Protein AF-A0A0A1CG71-F1 (afdb_monomer)

pLDDT: mean 78.28, std 18.89, range [45.0, 97.88]

Radius of gyration: 15.85 Å; Cα contacts (8 Å, |Δi|>4): 86; chains: 1; bounding box: 39×24×42 Å

Organism: NCBI:txid40707

Structure (mmCIF, N/CA/C/O backbone):
data_AF-A0A0A1CG71-F1
#
_entry.id   AF-A0A0A1CG71-F1
#
loop_
_atom_site.group_PDB
_atom_site.id
_atom_site.type_symbol
_atom_site.label_atom_id
_atom_site.label_alt_id
_atom_site.label_comp_id
_atom_site.label_asym_id
_atom_site.label_entity_id
_atom_site.label_seq_id
_atom_site.pdbx_PDB_ins_code
_atom_site.Cartn_x
_atom_site.Cartn_y
_atom_site.Cartn_z
_atom_site.occupancy
_atom_site.B_iso_or_equiv
_atom_site.auth_seq_id
_atom_site.auth_comp_id
_atom_site.auth_asym_id
_atom_site.auth_atom_id
_atom_site.pdbx_PDB_model_num
ATOM 1 N N . GLY A 1 1 ? 21.175 -4.159 -19.580 1.00 45.50 1 GLY A N 1
ATOM 2 C CA . GLY A 1 1 ? 20.820 -5.014 -18.431 1.00 45.50 1 GLY A CA 1
ATOM 3 C C . GLY A 1 1 ? 19.619 -4.389 -17.771 1.00 45.50 1 GLY A C 1
ATOM 4 O O . GLY A 1 1 ? 19.679 -3.217 -17.454 1.00 45.50 1 GLY A O 1
ATOM 5 N N . ARG A 1 2 ? 18.510 -5.1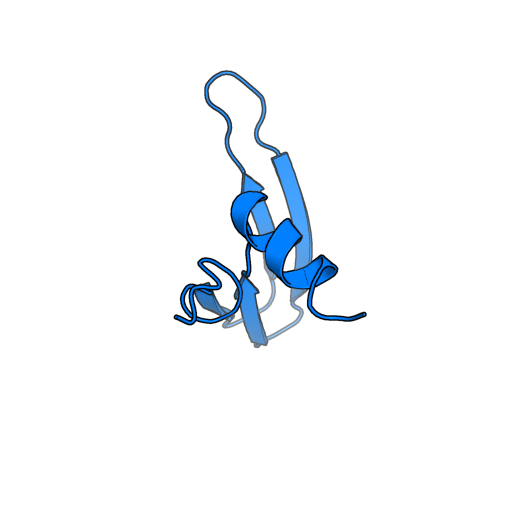22 -17.710 1.00 50.12 2 ARG A N 1
ATOM 6 C CA . ARG A 1 2 ? 17.152 -4.623 -17.461 1.00 50.12 2 ARG A CA 1
ATOM 7 C C . ARG A 1 2 ? 16.899 -4.481 -15.960 1.00 50.12 2 ARG A C 1
ATOM 9 O O . ARG A 1 2 ? 16.621 -5.490 -15.320 1.00 50.12 2 ARG A O 1
ATOM 16 N N . HIS A 1 3 ? 17.008 -3.277 -15.404 1.00 50.62 3 HIS A N 1
ATOM 17 C CA . HIS A 1 3 ? 16.774 -3.017 -13.978 1.00 50.62 3 HIS A CA 1
ATOM 18 C C . HIS A 1 3 ? 15.840 -1.813 -13.774 1.00 50.62 3 HIS A C 1
ATOM 20 O O . HIS A 1 3 ? 16.229 -0.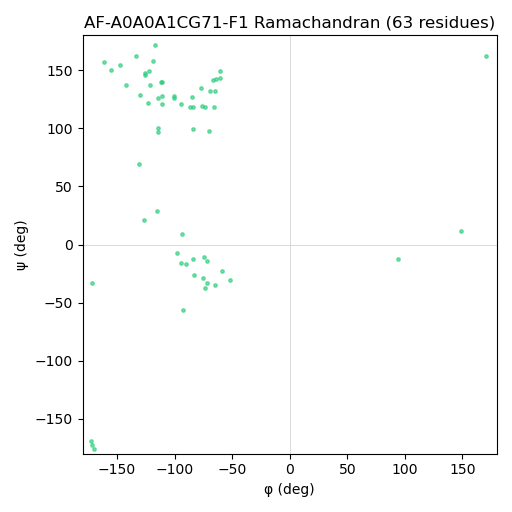780 -13.248 1.00 50.62 3 HIS A O 1
ATOM 26 N N . ALA A 1 4 ? 14.567 -1.989 -14.143 1.00 46.91 4 ALA A N 1
ATOM 27 C CA . ALA A 1 4 ? 13.478 -1.254 -13.504 1.00 46.91 4 ALA A CA 1
ATOM 28 C C . ALA A 1 4 ? 13.334 -1.814 -12.077 1.00 46.91 4 ALA A C 1
ATOM 30 O O . ALA A 1 4 ? 12.798 -2.907 -11.880 1.00 46.91 4 ALA A O 1
ATOM 31 N N . PHE A 1 5 ? 13.935 -1.132 -11.099 1.00 52.31 5 PHE A N 1
ATOM 32 C CA . PHE A 1 5 ? 14.017 -1.586 -9.702 1.00 52.31 5 PHE A CA 1
ATOM 33 C C . PHE A 1 5 ? 12.695 -1.446 -8.922 1.00 52.31 5 PHE A C 1
ATOM 35 O O . PHE A 1 5 ? 12.541 -2.036 -7.851 1.00 52.31 5 PHE A O 1
ATOM 42 N N . GLY A 1 6 ? 11.719 -0.748 -9.493 1.00 54.12 6 GLY A N 1
ATOM 43 C CA . GLY A 1 6 ? 10.313 -0.734 -9.106 1.00 54.12 6 GLY A CA 1
ATOM 44 C C . GLY A 1 6 ? 9.491 -0.653 -10.388 1.00 54.12 6 GLY A C 1
ATOM 45 O O . GLY A 1 6 ? 9.933 0.011 -11.319 1.00 54.12 6 GLY A O 1
ATOM 46 N N . ASP A 1 7 ? 8.408 -1.437 -10.466 1.00 60.41 7 ASP A N 1
ATOM 47 C CA . ASP A 1 7 ? 7.221 -1.204 -11.329 1.00 60.41 7 ASP A CA 1
ATOM 48 C C . ASP A 1 7 ? 6.488 -2.450 -11.838 1.00 60.41 7 ASP A C 1
ATOM 50 O O . ASP A 1 7 ? 5.567 -2.339 -12.631 1.00 60.41 7 ASP A O 1
ATOM 54 N N . GLN A 1 8 ? 6.771 -3.646 -11.329 1.00 51.19 8 GLN A N 1
ATOM 55 C CA . GLN A 1 8 ? 5.786 -4.754 -11.340 1.00 51.19 8 GLN A CA 1
ATOM 56 C C . GLN A 1 8 ? 6.287 -5.938 -10.510 1.00 51.19 8 GLN A C 1
ATOM 58 O O . GLN A 1 8 ? 5.515 -6.603 -9.833 1.00 51.19 8 GLN A O 1
ATOM 63 N N . TYR A 1 9 ? 7.604 -6.158 -10.496 1.00 56.78 9 TYR A N 1
ATOM 64 C CA . TYR A 1 9 ? 8.238 -7.325 -9.869 1.00 56.78 9 TYR A CA 1
ATOM 65 C C . TYR A 1 9 ? 8.233 -7.337 -8.332 1.00 56.78 9 TYR A C 1
ATOM 67 O O . TYR A 1 9 ? 8.521 -8.369 -7.735 1.00 56.78 9 TYR A O 1
ATOM 75 N N . ARG A 1 10 ? 7.940 -6.202 -7.689 1.00 66.19 10 ARG A N 1
ATOM 76 C CA . ARG A 1 10 ? 7.850 -6.057 -6.223 1.00 66.19 10 ARG A CA 1
ATOM 77 C C . ARG A 1 10 ? 6.527 -5.436 -5.781 1.00 66.19 10 ARG A C 1
ATOM 79 O O . ARG A 1 10 ? 6.452 -4.837 -4.713 1.00 66.19 10 ARG A O 1
ATOM 86 N N . ALA A 1 11 ? 5.509 -5.519 -6.634 1.00 77.19 11 ALA A N 1
ATOM 87 C CA . ALA A 1 11 ? 4.183 -5.070 -6.256 1.00 77.19 11 ALA A CA 1
ATOM 88 C C . ALA A 1 11 ? 3.631 -5.984 -5.154 1.00 77.19 11 ALA A C 1
ATOM 90 O O . ALA A 1 11 ? 3.845 -7.195 -5.182 1.00 77.19 11 ALA A O 1
ATOM 91 N N . THR A 1 12 ? 2.932 -5.392 -4.192 1.00 85.94 12 THR A N 1
ATOM 92 C CA . THR A 1 12 ? 2.240 -6.139 -3.139 1.00 85.94 12 THR A CA 1
ATOM 93 C C . THR A 1 12 ? 0.770 -6.207 -3.502 1.00 85.94 12 THR A C 1
ATOM 95 O O . THR A 1 12 ? 0.142 -5.166 -3.714 1.00 85.94 12 THR A O 1
ATOM 98 N N . ASP A 1 13 ? 0.212 -7.410 -3.549 1.00 90.75 13 ASP A N 1
ATOM 99 C CA . ASP A 1 13 ? -1.205 -7.633 -3.802 1.00 90.75 13 ASP A CA 1
ATOM 100 C C . ASP A 1 13 ? -1.901 -8.344 -2.638 1.00 90.75 13 ASP A C 1
ATOM 102 O O . ASP A 1 13 ? -1.283 -8.988 -1.788 1.00 90.75 13 ASP A O 1
ATOM 106 N N . THR A 1 14 ? -3.220 -8.176 -2.566 1.00 92.38 14 THR A N 1
ATOM 107 C CA . THR A 1 14 ? -4.051 -8.893 -1.601 1.00 92.38 14 THR A CA 1
ATOM 108 C C . THR A 1 14 ? -5.494 -9.016 -2.071 1.00 92.38 14 THR A C 1
ATOM 110 O O . THR A 1 14 ? -6.033 -8.146 -2.764 1.00 92.38 14 THR A O 1
ATOM 113 N N . ILE A 1 15 ? -6.145 -10.096 -1.639 1.00 95.25 15 ILE A N 1
ATOM 114 C CA . ILE A 1 15 ? -7.579 -10.307 -1.824 1.00 95.25 15 ILE A CA 1
ATOM 115 C C . ILE A 1 15 ? -8.324 -9.634 -0.671 1.00 95.25 15 ILE A C 1
ATOM 117 O O . ILE A 1 15 ? -8.221 -10.037 0.491 1.00 95.25 15 ILE A O 1
ATOM 121 N N . ILE A 1 16 ? -9.153 -8.654 -1.009 1.00 97.31 16 ILE A N 1
ATOM 122 C CA . ILE A 1 16 ? -10.097 -8.036 -0.086 1.00 97.31 16 ILE A CA 1
ATOM 123 C C . ILE A 1 16 ? -11.354 -8.903 -0.048 1.00 97.31 16 ILE A C 1
ATOM 125 O O . ILE A 1 16 ? -12.022 -9.097 -1.06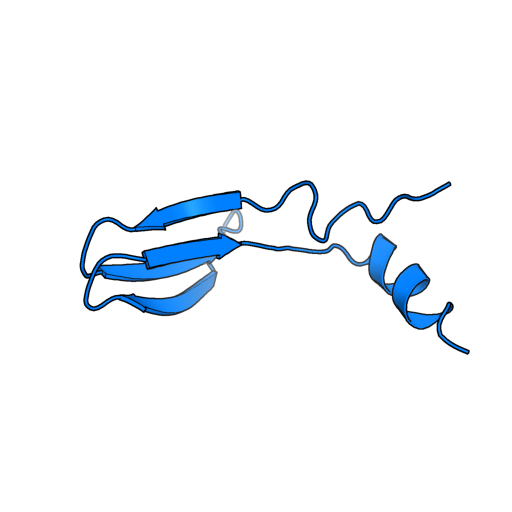1 1.00 97.31 16 ILE A O 1
ATOM 129 N N . LYS A 1 17 ? -11.675 -9.454 1.126 1.00 96.25 17 LYS A N 1
ATOM 130 C CA . LYS A 1 17 ? -12.758 -10.444 1.280 1.00 96.25 17 LYS A CA 1
ATOM 131 C C . LYS A 1 17 ? -14.156 -9.833 1.431 1.00 96.25 17 LYS A C 1
ATOM 133 O O . LYS A 1 17 ? -15.137 -10.563 1.348 1.00 96.25 17 LYS A O 1
ATOM 138 N N . GLY A 1 18 ? -14.270 -8.528 1.669 1.00 95.19 18 GLY A N 1
ATOM 139 C CA . GLY A 1 18 ? -15.547 -7.885 1.975 1.00 95.19 18 GLY A CA 1
ATOM 140 C C . GLY A 1 18 ? -15.475 -6.357 1.974 1.00 95.19 18 GLY A C 1
ATOM 141 O O . GLY A 1 18 ? -14.436 -5.796 1.632 1.00 95.19 18 GLY A O 1
ATOM 142 N N . PRO A 1 19 ? -16.576 -5.672 2.325 1.00 97.88 19 PRO A N 1
ATOM 143 C CA . PRO A 1 19 ? -16.633 -4.217 2.298 1.00 97.88 19 PRO A CA 1
ATOM 144 C C . PRO A 1 19 ? -15.657 -3.586 3.297 1.00 97.88 19 PRO A C 1
ATOM 146 O O . PRO A 1 19 ? -15.486 -4.073 4.414 1.00 97.88 19 PRO A O 1
ATOM 149 N N . GLY A 1 20 ? -15.039 -2.474 2.904 1.00 97.31 20 GLY A N 1
ATOM 150 C CA . GLY A 1 20 ? -14.049 -1.782 3.722 1.00 97.31 20 GLY A CA 1
ATOM 151 C C . GLY A 1 20 ? -13.326 -0.671 2.968 1.00 97.31 20 GLY A C 1
ATOM 152 O O . GLY A 1 20 ? -13.330 -0.620 1.738 1.00 97.31 20 GLY A O 1
ATOM 153 N N . LYS A 1 21 ? -12.691 0.237 3.712 1.00 97.50 21 LYS A N 1
ATOM 154 C CA . LYS A 1 21 ? -11.911 1.332 3.133 1.00 97.50 21 LYS A CA 1
ATOM 155 C C . LYS A 1 21 ? -10.445 0.931 3.036 1.00 97.50 21 LYS A C 1
ATOM 157 O O . LYS A 1 21 ? -9.819 0.648 4.053 1.00 97.50 21 LYS A O 1
ATOM 162 N N . LEU A 1 22 ? -9.907 0.934 1.8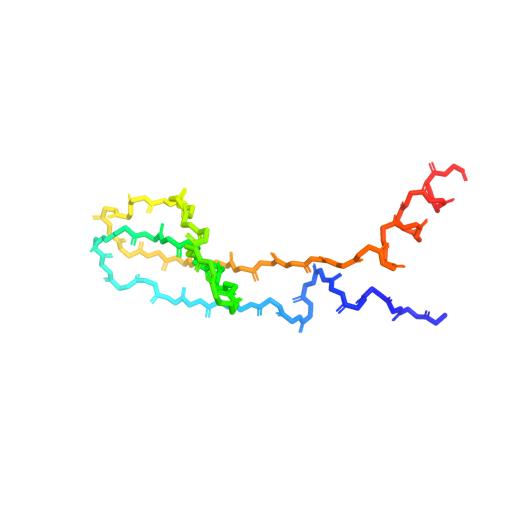24 1.00 96.75 22 LEU A N 1
ATOM 163 C CA . LEU A 1 22 ? -8.482 0.786 1.579 1.00 96.75 22 LEU A CA 1
ATOM 164 C C . LEU A 1 22 ? -7.814 2.154 1.692 1.00 96.75 22 LEU A C 1
ATOM 166 O O . LEU A 1 22 ? -8.219 3.110 1.024 1.00 96.75 22 LEU A O 1
ATOM 170 N N . LYS A 1 23 ? -6.780 2.219 2.524 1.00 96.25 23 LYS A N 1
ATOM 171 C CA . LYS A 1 23 ? -5.913 3.381 2.682 1.00 96.25 23 LYS A CA 1
ATOM 172 C C . LYS A 1 23 ? -4.468 2.997 2.399 1.00 96.25 23 LYS A C 1
ATOM 174 O O . LYS A 1 23 ? -4.064 1.873 2.689 1.00 96.25 23 LYS A O 1
ATOM 179 N N . MET A 1 24 ? -3.704 3.950 1.886 1.00 93.88 24 MET A N 1
ATOM 180 C CA . MET A 1 24 ? -2.248 3.906 1.867 1.00 93.88 24 MET A CA 1
ATOM 181 C C . MET A 1 24 ? -1.743 4.790 3.005 1.00 93.88 24 MET A C 1
ATOM 183 O O . MET A 1 24 ? -2.179 5.932 3.132 1.00 93.88 24 MET A O 1
ATOM 187 N N . VAL A 1 25 ? -0.868 4.245 3.845 1.00 92.75 25 VAL A N 1
ATOM 188 C CA . VAL A 1 25 ? -0.306 4.956 4.996 1.00 92.75 25 VAL A CA 1
ATOM 189 C C . VAL A 1 25 ? 1.209 4.943 4.866 1.00 92.75 25 VAL A C 1
ATOM 191 O O . VAL A 1 25 ? 1.802 3.867 4.792 1.00 92.75 25 VAL A O 1
ATOM 194 N N . PHE A 1 26 ? 1.816 6.126 4.828 1.00 90.62 26 PHE A N 1
ATOM 195 C CA . PHE A 1 26 ? 3.263 6.306 4.805 1.00 90.62 26 PHE A CA 1
ATOM 196 C C . PHE A 1 26 ? 3.698 6.991 6.110 1.00 90.62 26 PHE A C 1
ATOM 198 O O . PHE A 1 26 ? 3.467 8.193 6.272 1.00 90.62 26 PHE A O 1
ATOM 205 N N . PRO A 1 27 ? 4.224 6.229 7.086 1.00 86.94 27 PRO A N 1
ATOM 206 C CA . PRO A 1 27 ? 4.733 6.798 8.324 1.00 86.94 27 PRO A CA 1
ATOM 207 C C . PRO A 1 27 ? 6.105 7.440 8.093 1.00 86.94 27 PRO A C 1
ATOM 209 O O . PRO A 1 27 ? 6.978 6.823 7.489 1.00 86.94 27 PRO A O 1
ATOM 212 N N . GLU A 1 28 ? 6.301 8.646 8.620 1.00 82.00 28 GLU A N 1
ATOM 213 C CA . GLU A 1 28 ? 7.620 9.271 8.748 1.00 82.00 28 GLU A CA 1
ATOM 214 C C . GLU A 1 28 ? 7.991 9.348 10.230 1.00 82.00 28 GLU A C 1
ATOM 216 O O . GLU A 1 28 ? 7.139 9.612 11.083 1.00 82.00 28 GLU A O 1
ATOM 221 N N . ASP A 1 29 ? 9.257 9.084 10.556 1.00 75.31 29 ASP A N 1
ATOM 222 C CA . ASP A 1 29 ? 9.728 9.166 11.937 1.00 75.31 29 ASP A CA 1
ATOM 223 C C . ASP A 1 29 ? 9.659 10.617 12.432 1.00 75.31 29 ASP A C 1
ATOM 225 O O . ASP A 1 29 ? 10.339 11.502 11.918 1.00 75.31 29 ASP A O 1
ATOM 229 N N . GLY A 1 30 ? 8.851 10.851 13.468 1.00 69.75 30 GLY A N 1
ATOM 230 C CA . GLY A 1 30 ? 8.735 12.147 14.146 1.00 69.75 30 GLY A CA 1
ATOM 231 C C . GLY A 1 30 ? 7.617 13.064 13.643 1.00 69.75 30 GLY A C 1
ATOM 232 O O . GLY A 1 30 ? 7.262 13.993 14.369 1.00 69.75 30 GLY A O 1
ATOM 233 N N . ASP A 1 31 ? 7.005 12.770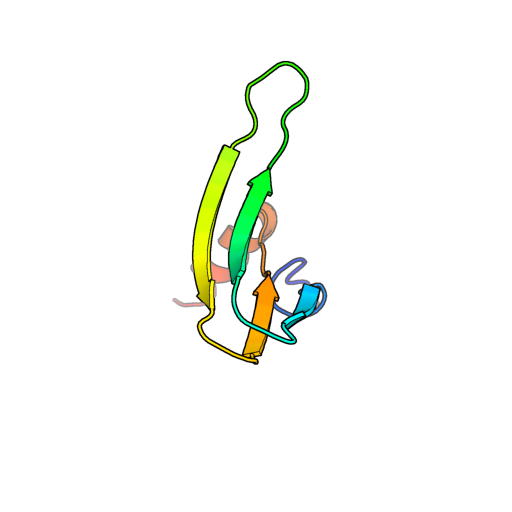 12.492 1.00 76.75 31 ASP A N 1
ATOM 234 C CA . ASP A 1 31 ? 5.915 13.560 11.906 1.00 76.75 31 ASP A CA 1
ATOM 235 C C . ASP A 1 31 ? 4.591 12.784 11.799 1.00 76.75 31 ASP A C 1
ATOM 237 O O . ASP A 1 31 ? 4.489 11.588 12.090 1.00 76.75 31 ASP A O 1
ATOM 241 N N . LYS A 1 32 ? 3.513 13.495 11.437 1.00 84.69 32 LYS A N 1
ATOM 242 C CA . LYS A 1 32 ? 2.206 12.862 11.214 1.00 84.69 32 LYS A CA 1
ATOM 243 C C . LYS A 1 32 ? 2.267 11.998 9.948 1.00 84.69 32 LYS A C 1
ATOM 245 O O . LYS A 1 32 ? 2.674 12.513 8.909 1.00 84.69 32 LYS A O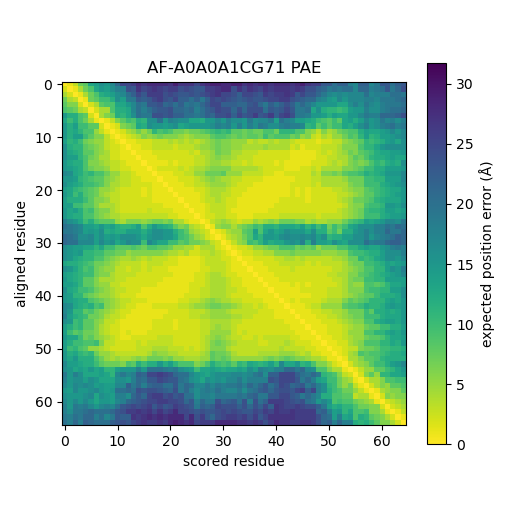 1
ATOM 250 N N . PRO A 1 33 ? 1.794 10.739 9.995 1.00 89.62 33 PRO A N 1
ATOM 251 C CA . PRO A 1 33 ? 1.788 9.877 8.822 1.00 89.62 33 PRO A CA 1
ATOM 252 C C . PRO A 1 33 ? 0.935 10.481 7.706 1.00 89.62 33 PRO A C 1
ATOM 254 O O . PRO A 1 33 ? -0.136 11.047 7.953 1.00 89.62 33 PRO A O 1
ATOM 257 N N . VAL A 1 34 ? 1.383 10.301 6.466 1.00 91.44 34 VAL A N 1
ATOM 258 C CA . VAL A 1 34 ? 0.566 10.597 5.290 1.00 91.44 34 VAL A CA 1
ATOM 259 C C . VAL A 1 34 ? -0.446 9.468 5.130 1.00 91.44 34 VAL A C 1
ATOM 261 O O . VAL A 1 34 ? -0.074 8.311 4.941 1.00 91.44 34 VAL A O 1
ATOM 264 N N . GLU A 1 35 ? -1.734 9.803 5.198 1.00 94.19 35 GLU A N 1
ATOM 265 C CA . GLU A 1 35 ? -2.830 8.876 4.920 1.00 94.19 35 GLU A CA 1
ATOM 266 C C . GLU A 1 35 ? -3.549 9.274 3.633 1.00 94.19 35 GLU A C 1
ATOM 268 O O . GLU A 1 35 ? -4.114 10.364 3.532 1.00 94.19 35 GLU A O 1
ATOM 273 N N . LEU A 1 36 ? -3.582 8.362 2.665 1.00 94.19 36 LEU A N 1
ATOM 274 C CA . LEU A 1 36 ? -4.307 8.531 1.413 1.00 94.19 36 LEU A CA 1
ATOM 275 C C . LEU A 1 36 ? -5.447 7.522 1.339 1.00 94.19 36 LEU A C 1
ATOM 277 O O . LEU A 1 36 ? -5.247 6.311 1.451 1.00 94.19 36 LEU A O 1
ATOM 281 N N . ASP A 1 37 ? -6.656 8.024 1.115 1.00 95.62 37 ASP A N 1
ATOM 282 C CA . ASP A 1 37 ? -7.800 7.181 0.803 1.00 95.62 37 ASP A CA 1
ATOM 283 C C . ASP A 1 37 ? -7.672 6.661 -0.629 1.00 95.62 37 ASP A C 1
ATOM 285 O O . ASP A 1 37 ? -7.671 7.440 -1.579 1.00 95.62 37 ASP A O 1
ATOM 289 N N . VAL A 1 38 ? -7.593 5.340 -0.790 1.00 95.31 38 VAL A N 1
ATOM 290 C CA . VAL A 1 38 ? -7.438 4.717 -2.110 1.00 95.31 38 VAL A CA 1
ATOM 291 C C . VAL A 1 38 ? -8.804 4.371 -2.686 1.00 95.31 38 VAL A C 1
ATOM 293 O O . VAL A 1 38 ? -9.157 4.796 -3.783 1.00 95.31 38 VAL A O 1
ATOM 296 N N . TYR A 1 39 ? -9.593 3.586 -1.948 1.00 96.81 39 TYR A N 1
ATOM 297 C CA . TYR A 1 39 ? -10.894 3.120 -2.424 1.00 96.81 39 TYR A CA 1
ATOM 298 C C . TYR A 1 39 ? -11.795 2.636 -1.283 1.00 96.81 39 TYR A C 1
ATOM 300 O O . TYR A 1 39 ? -11.319 2.235 -0.222 1.00 96.81 39 TYR A O 1
ATOM 308 N N . ASN A 1 40 ? -13.112 2.635 -1.501 1.00 97.56 40 ASN A N 1
ATOM 309 C CA . ASN A 1 40 ? -14.096 2.088 -0.565 1.00 97.56 40 ASN A CA 1
ATOM 310 C C . ASN A 1 40 ? -14.800 0.873 -1.183 1.00 97.56 40 ASN A C 1
ATOM 312 O O . AS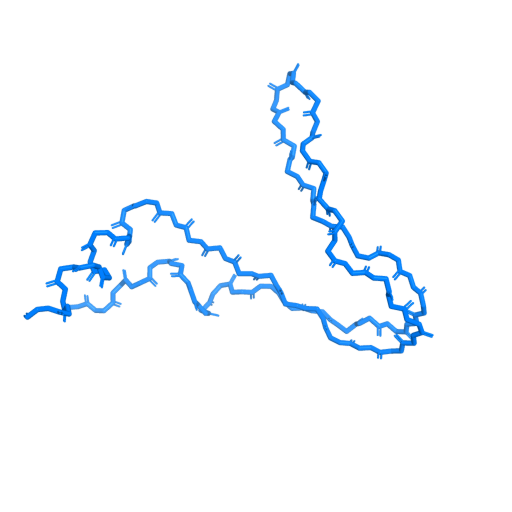N A 1 40 ? -15.765 1.021 -1.938 1.00 97.56 40 ASN A O 1
ATOM 316 N N . PHE A 1 41 ? -14.324 -0.322 -0.845 1.00 97.12 41 PHE A N 1
ATOM 317 C CA . PHE A 1 41 ? -14.879 -1.587 -1.306 1.00 97.12 41 PHE A CA 1
ATOM 318 C C . PHE A 1 41 ? -16.300 -1.783 -0.774 1.00 97.12 41 PHE A C 1
ATOM 320 O O . PHE A 1 41 ? -16.566 -1.630 0.419 1.00 97.12 41 PHE A O 1
ATOM 327 N N . LYS A 1 42 ? -17.218 -2.168 -1.666 1.00 97.38 42 LYS A N 1
ATOM 328 C CA . LYS A 1 42 ? -18.593 -2.570 -1.313 1.00 97.38 42 LYS A CA 1
ATOM 329 C C . LYS A 1 42 ? -18.768 -4.089 -1.213 1.00 97.38 42 LYS A C 1
ATOM 331 O O . LYS A 1 42 ? -19.811 -4.552 -0.772 1.00 97.38 42 LYS A O 1
ATOM 336 N N . GLY A 1 43 ? -17.744 -4.848 -1.590 1.00 94.94 43 GLY A N 1
ATOM 337 C CA . GLY A 1 43 ? -17.716 -6.306 -1.625 1.00 94.94 43 GLY A CA 1
ATOM 338 C C . GLY A 1 43 ? -16.302 -6.808 -1.946 1.00 94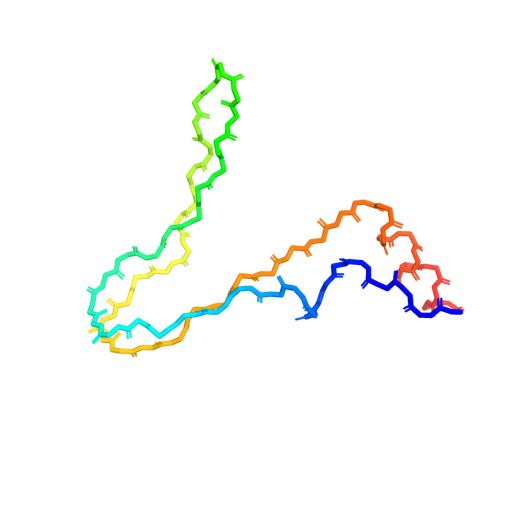.94 43 GLY A C 1
ATOM 339 O O . GLY A 1 43 ? -15.366 -6.006 -1.903 1.00 94.94 43 GLY A O 1
ATOM 340 N N . PRO A 1 44 ? -16.132 -8.106 -2.247 1.00 97.62 44 PRO A N 1
ATOM 341 C CA . PRO A 1 44 ? -14.823 -8.690 -2.519 1.00 97.62 44 PRO A CA 1
ATOM 342 C C . PRO A 1 44 ? -14.112 -8.053 -3.720 1.00 97.62 44 PRO A C 1
ATOM 344 O O . PRO A 1 44 ? -14.756 -7.628 -4.679 1.00 97.62 44 PRO A O 1
ATOM 347 N N . GLY A 1 45 ? -12.782 -8.025 -3.688 1.00 96.31 45 GLY A N 1
ATOM 348 C CA . GLY A 1 45 ? -11.958 -7.475 -4.762 1.00 96.31 45 GLY A CA 1
ATOM 349 C C . GLY A 1 45 ? -10.472 -7.756 -4.562 1.00 96.31 45 GLY A C 1
ATOM 350 O O . GLY A 1 45 ? -10.085 -8.489 -3.654 1.00 96.31 45 GLY A O 1
ATOM 351 N N . ILE A 1 46 ? -9.636 -7.167 -5.413 1.00 95.50 46 ILE A N 1
ATOM 352 C CA . ILE A 1 46 ? -8.175 -7.274 -5.338 1.00 95.50 46 ILE A CA 1
ATOM 353 C C . ILE A 1 46 ? -7.605 -5.864 -5.200 1.00 95.50 46 ILE A C 1
ATOM 355 O O . ILE A 1 46 ? -8.061 -4.942 -5.877 1.00 95.50 46 ILE A O 1
ATOM 359 N N . ALA A 1 47 ? -6.623 -5.702 -4.319 1.00 94.94 47 ALA A N 1
ATOM 360 C CA . ALA A 1 47 ? -5.832 -4.487 -4.199 1.00 94.94 47 ALA A CA 1
ATOM 361 C C . ALA A 1 47 ? -4.396 -4.773 -4.644 1.00 94.94 47 ALA A C 1
ATOM 363 O O . ALA A 1 47 ? -3.851 -5.824 -4.312 1.00 94.94 47 ALA A O 1
ATOM 364 N N . LEU A 1 48 ? -3.803 -3.829 -5.371 1.00 93.44 48 LEU A N 1
ATOM 365 C CA . LEU A 1 48 ? -2.419 -3.876 -5.828 1.00 93.44 48 LEU A CA 1
ATOM 366 C C . LEU A 1 48 ? -1.747 -2.552 -5.468 1.00 93.44 48 LEU A C 1
ATOM 368 O O . LEU A 1 48 ? -2.276 -1.487 -5.787 1.00 93.44 48 LEU A O 1
ATOM 372 N N . ALA A 1 49 ? -0.589 -2.623 -4.818 1.00 90.19 49 ALA A N 1
ATOM 373 C CA . ALA A 1 49 ? 0.252 -1.472 -4.529 1.00 90.19 49 ALA A CA 1
ATOM 374 C C . ALA A 1 49 ? 1.537 -1.554 -5.357 1.00 90.19 49 ALA A C 1
ATOM 376 O O . ALA A 1 49 ? 2.244 -2.564 -5.336 1.00 90.19 49 ALA A O 1
ATOM 377 N N . MET A 1 50 ? 1.830 -0.476 -6.078 1.00 87.88 50 MET A N 1
ATOM 378 C CA . MET A 1 50 ? 3.022 -0.317 -6.906 1.00 87.88 50 MET A CA 1
ATOM 379 C C . MET A 1 50 ? 3.737 0.965 -6.492 1.00 87.88 50 MET A C 1
ATOM 381 O O . MET A 1 50 ? 3.090 1.922 -6.069 1.00 87.88 50 MET A O 1
ATOM 385 N N . TYR A 1 51 ? 5.061 0.974 -6.601 1.00 83.44 51 TYR A N 1
ATOM 386 C CA . TYR A 1 51 ? 5.878 2.138 -6.291 1.00 83.44 51 TYR A CA 1
ATOM 387 C C . TYR A 1 51 ? 7.098 2.173 -7.200 1.00 83.44 51 TYR A C 1
ATOM 389 O O . TYR A 1 51 ? 7.596 1.125 -7.625 1.00 83.44 51 TYR A O 1
ATOM 397 N N . ASN A 1 52 ? 7.605 3.385 -7.395 1.00 76.81 52 ASN A N 1
ATOM 398 C CA . ASN A 1 52 ? 8.868 3.618 -8.059 1.00 76.81 52 ASN A CA 1
ATOM 399 C C . ASN A 1 52 ? 9.719 4.625 -7.274 1.00 76.81 52 ASN A C 1
ATOM 401 O O . ASN A 1 52 ? 9.203 5.330 -6.408 1.00 76.81 52 ASN A O 1
ATOM 405 N N . VAL A 1 53 ? 11.020 4.661 -7.555 1.00 75.88 53 VAL A N 1
ATOM 406 C CA . VAL A 1 53 ? 11.997 5.563 -6.922 1.00 75.88 53 VAL A CA 1
ATOM 407 C C . VAL A 1 53 ? 12.744 6.345 -7.999 1.00 75.88 53 VAL A C 1
ATOM 409 O O . VAL A 1 53 ? 12.987 5.810 -9.075 1.00 75.88 53 VAL A O 1
ATOM 412 N N . ASP A 1 54 ? 13.117 7.595 -7.720 1.00 69.62 54 ASP A N 1
ATOM 413 C CA . ASP A 1 54 ? 13.602 8.559 -8.727 1.00 69.62 54 ASP A CA 1
ATOM 414 C C . ASP A 1 54 ? 14.748 8.064 -9.630 1.00 69.62 54 ASP A C 1
ATOM 416 O O . ASP A 1 54 ? 14.814 8.450 -10.799 1.00 69.62 54 ASP A O 1
ATOM 420 N N . GLU A 1 55 ? 15.621 7.172 -9.148 1.00 59.19 55 GLU A N 1
ATOM 421 C CA . GLU A 1 55 ? 16.709 6.600 -9.960 1.00 59.19 55 GLU A CA 1
ATOM 422 C C . GLU A 1 55 ? 16.220 5.856 -11.220 1.00 59.19 55 GLU A C 1
ATOM 424 O O . GLU A 1 55 ? 16.967 5.746 -12.191 1.00 59.19 55 GLU A O 1
ATOM 429 N N . SER A 1 56 ? 14.973 5.379 -11.262 1.00 55.91 56 SER A N 1
ATOM 430 C CA . SER A 1 56 ? 14.404 4.670 -12.419 1.00 55.91 56 SER A CA 1
ATOM 431 C C . SER A 1 56 ? 13.620 5.575 -13.386 1.00 55.91 56 SER A C 1
ATOM 433 O O . SER A 1 56 ? 13.361 5.179 -14.526 1.00 55.91 56 SER A O 1
ATOM 435 N N . LEU A 1 57 ? 13.243 6.790 -12.963 1.00 55.06 57 LEU A N 1
ATOM 436 C CA . LEU A 1 57 ? 12.406 7.695 -13.757 1.00 55.06 57 LEU A CA 1
ATOM 437 C C . LEU A 1 57 ? 13.186 8.284 -14.945 1.00 55.06 57 LEU A C 1
ATOM 439 O O . LEU A 1 57 ? 12.632 8.488 -16.027 1.00 55.06 57 LEU A O 1
ATOM 443 N N . PHE A 1 58 ? 14.493 8.507 -14.766 1.00 53.03 58 PHE A N 1
ATOM 444 C CA . PHE A 1 58 ? 15.384 8.993 -15.824 1.00 53.03 58 PHE A CA 1
ATOM 445 C C . PHE A 1 58 ? 15.539 7.992 -16.978 1.00 53.03 58 PHE A C 1
ATOM 447 O O . PHE A 1 58 ? 15.594 8.407 -18.136 1.00 53.03 58 PHE A O 1
ATOM 454 N N . ASP A 1 59 ? 15.540 6.688 -16.691 1.00 52.31 59 ASP A N 1
ATOM 455 C CA . ASP A 1 59 ? 15.646 5.640 -17.717 1.00 52.31 59 ASP A CA 1
ATOM 456 C C . ASP A 1 59 ? 14.322 5.461 -18.493 1.00 52.31 59 ASP A C 1
ATOM 458 O O . ASP A 1 59 ? 14.320 5.139 -19.684 1.00 52.31 59 ASP A O 1
ATOM 462 N N . LEU A 1 60 ? 13.181 5.753 -17.852 1.00 55.84 60 LEU A N 1
ATOM 463 C CA . LEU A 1 60 ? 11.857 5.734 -18.485 1.00 55.84 60 LEU A CA 1
ATOM 464 C C . LEU A 1 60 ? 11.636 6.927 -19.435 1.00 55.84 60 LEU A C 1
ATOM 466 O O . LEU A 1 60 ? 11.015 6.768 -20.486 1.00 55.84 60 LEU A O 1
ATOM 470 N N . LEU A 1 61 ? 12.144 8.117 -19.091 1.00 56.12 61 LEU A N 1
ATOM 471 C CA . LEU A 1 61 ? 11.942 9.342 -19.881 1.00 56.12 61 LEU A CA 1
ATOM 472 C C . LEU A 1 61 ? 12.923 9.505 -21.055 1.00 56.12 61 LEU A C 1
ATOM 474 O O . LEU A 1 61 ? 12.578 10.163 -22.038 1.00 56.12 61 LEU A O 1
ATOM 478 N N . LEU A 1 62 ? 14.124 8.919 -20.991 1.00 53.81 62 LEU A N 1
ATOM 479 C CA . LEU A 1 62 ? 15.149 9.073 -22.036 1.00 53.81 62 LEU A CA 1
ATOM 480 C C . LEU A 1 62 ? 15.088 8.014 -23.150 1.00 53.81 62 LEU A C 1
ATOM 482 O O . LEU A 1 62 ? 15.620 8.261 -24.227 1.00 53.81 62 LEU A O 1
AT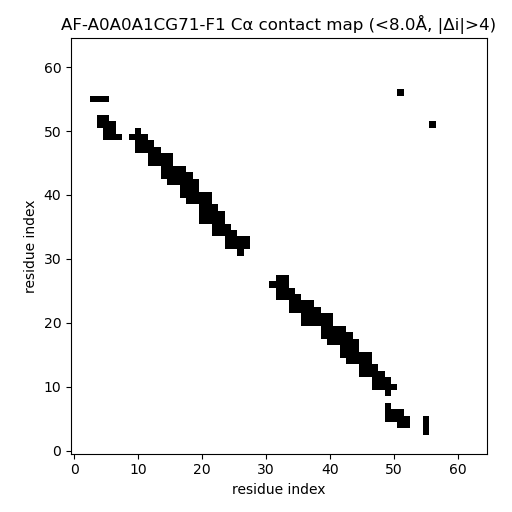OM 486 N N . ASN A 1 63 ? 14.396 6.889 -22.947 1.00 45.00 63 ASN A N 1
ATOM 487 C CA . ASN A 1 63 ? 14.286 5.811 -23.945 1.00 45.00 63 ASN A CA 1
ATOM 488 C C . ASN A 1 63 ? 13.042 5.906 -24.859 1.00 45.00 63 ASN A C 1
ATOM 490 O O . ASN A 1 63 ? 12.766 4.987 -25.629 1.00 45.00 63 ASN A O 1
ATOM 494 N N . HIS A 1 64 ? 12.298 7.016 -24.797 1.00 46.66 64 HIS A N 1
ATOM 495 C CA . HIS A 1 64 ? 11.146 7.301 -25.665 1.00 46.66 64 HIS A CA 1
ATOM 496 C C . HIS A 1 64 ? 11.345 8.523 -26.588 1.00 46.66 64 HIS A C 1
ATOM 498 O O . HIS A 1 64 ? 10.370 9.167 -26.982 1.00 46.66 64 HIS A O 1
ATOM 504 N N . ARG A 1 65 ? 12.588 8.833 -26.981 1.00 46.41 65 ARG A N 1
ATOM 505 C CA . ARG A 1 65 ? 12.876 9.688 -28.146 1.00 46.41 65 ARG A CA 1
ATOM 506 C C . ARG A 1 65 ? 13.726 8.963 -29.174 1.00 46.41 65 ARG A C 1
ATOM 508 O O . ARG A 1 65 ? 14.696 8.300 -28.755 1.00 46.41 65 ARG A O 1
#

Foldseek 3Di:
DDCQVWDDPPKDKDKDAAWDWDWDWADDPPDDIDIDTDDTDHGIDMDIDTDHDPVNVVVVVPVPD

Mean predicted aligned error: 9.58 Å

Nearest PDB structures (foldseek):
  3us8-assembly1_B  TM=8.873E-01  e=2.697E-04  Sinorhizobium meliloti 1021
  4aou-assembly1_A-2  TM=8.043E-01  e=2.697E-04  Acetivibrio thermocellus
  4aoy-assembly2_A  TM=8.605E-01  e=1.370E-03  Acetivibrio thermocellus
  4aoy-assembly2_C  TM=8.737E-01  e=2.899E-03  Acetivibrio thermocellus
  4aoy-assembly1_D  TM=8.100E-01  e=3.285E-03  Acetivibrio thermocellus

Sequence (65 aa):
GRHAFGDQYRATDTIIKGPGKLKMVFPEDGDKPVELDVYNFKGPGIALAMYNVDESLFDLLLNHR

Solvent-accessible surface area (backbone atoms only — not comparable to full-atom values): 4339 Å² total; per-residue (Å²): 134,95,71,74,86,43,75,65,94,78,47,53,72,48,78,42,84,43,59,46,77,47,65,50,74,50,80,48,94,94,55,84,57,49,75,43,85,72,48,74,41,85,41,64,49,76,49,77,48,76,60,72,58,75,86,46,52,61,63,63,65,63,73,76,116

InterPro domains:
  IPR004790 Isocitrate dehydrogenase NADP-dependent [PTHR11822] (1-58)

Secondary structure (DSSP, 8-state):
----SSSSTT-EEEEE-SSEEEEEEE--TTSPPEEEEEEEESS-EEEEE----GGGHHHHHHTT-